Protein AF-A0A7J6TUF3-F1 (afdb_monomer_lite)

Foldseek 3Di:
DQVLQVLLVVQLVCCVPPPPDADEEELQVVCVVLPPCLLLSLLLSQLSCVSNVVSGHDYYRDDPVRHDHNVPPPPVSSVLSNCVSNVVDPCSVVVNVVVSVVVVVVVVVVVPPPD

Sequence (115 aa):
NNYGKDFIDAVEVVRRKCPGCYTSGGLSNLSFSFRGLNELREAMHSVFLYHAIPKGLTMAIVNAGALPIYTDIPDDMRQLLEDVVMNVAPEATEKLLEFASELKEKKAQKGGAGG

Secondary structure (DSSP, 8-state):
--HHHHHHHHHHHHHHHSTT---EEEGGGTTGGGTT-HHHHHHHHHHHHHHHHHHT--EEE--TTS---GGGS-HHHHHHHHHHHTT-STTHHHHHHHHHHHHHHHHHHHHSTT-

Radius of gyration: 15.62 Å; chains: 1; bounding box: 31×28×55 Å

InterPro domains:
  IPR000489 Pterin-binding domain [PF00809] (3-63)
  IPR011005 Dihydropteroate synthase-like superfamily [G3DSA:3.20.20.20] (1-109)
  IPR011005 Dihydropteroate synthase-like superfamily [SSF51717] (2-95)
  IPR050554 Methionine Synthase/Corrinoid [PTHR45833] (1-102)

Organism: Perkinsus olseni (NCBI:txid32597)

Structure (mmCIF, N/CA/C/O backbone):
data_AF-A0A7J6TUF3-F1
#
_entry.id   AF-A0A7J6TUF3-F1
#
loop_
_atom_site.group_PDB
_atom_site.id
_atom_site.type_symbol
_atom_site.label_atom_id
_atom_site.label_alt_id
_atom_site.label_comp_id
_atom_site.label_asym_id
_atom_site.label_entity_id
_atom_site.label_seq_id
_atom_site.pdbx_PDB_ins_code
_atom_site.Cartn_x
_atom_site.Cartn_y
_atom_site.Cartn_z
_atom_site.occupancy
_atom_site.B_iso_or_equiv
_atom_site.auth_seq_id
_atom_site.auth_comp_id
_atom_site.auth_asym_id
_atom_site.auth_atom_id
_atom_site.pdbx_PDB_model_num
ATOM 1 N N . ASN A 1 1 ? -0.053 12.415 1.584 1.00 68.19 1 ASN A N 1
ATOM 2 C CA . ASN A 1 1 ? 1.377 12.440 1.175 1.00 68.19 1 ASN A CA 1
ATOM 3 C C . ASN A 1 1 ? 1.559 11.360 0.114 1.00 68.19 1 ASN A C 1
ATOM 5 O O . ASN A 1 1 ? 1.027 10.280 0.319 1.00 68.19 1 ASN A O 1
ATOM 9 N N . ASN A 1 2 ? 2.232 11.640 -1.006 1.00 89.19 2 ASN A N 1
ATOM 10 C CA . ASN A 1 2 ? 2.190 10.804 -2.216 1.00 89.19 2 ASN A CA 1
ATOM 11 C C . ASN A 1 2 ? 3.264 9.695 -2.280 1.00 89.19 2 ASN A C 1
ATOM 13 O O . ASN A 1 2 ? 3.334 8.975 -3.268 1.00 89.19 2 ASN A O 1
ATOM 17 N N . TYR A 1 3 ? 4.083 9.521 -1.235 1.00 90.44 3 TYR A N 1
ATOM 18 C CA . TYR A 1 3 ? 5.264 8.642 -1.268 1.00 90.44 3 TYR A CA 1
ATOM 19 C C . TYR A 1 3 ? 5.004 7.186 -1.687 1.00 90.44 3 TYR A C 1
ATOM 21 O O . TYR A 1 3 ? 5.821 6.618 -2.408 1.00 90.44 3 TYR A O 1
ATOM 29 N N . GLY A 1 4 ? 3.900 6.572 -1.242 1.00 92.00 4 GLY A N 1
ATOM 30 C CA . GLY A 1 4 ? 3.558 5.195 -1.622 1.00 92.00 4 GLY A CA 1
ATOM 31 C C . GLY A 1 4 ? 3.310 5.072 -3.125 1.00 92.00 4 GLY A C 1
ATOM 32 O O . GLY A 1 4 ? 3.956 4.273 -3.803 1.00 92.00 4 GLY A O 1
ATOM 33 N N . LYS A 1 5 ? 2.440 5.940 -3.648 1.00 95.44 5 LYS A N 1
ATOM 34 C CA . LYS A 1 5 ? 2.127 6.040 -5.072 1.00 95.44 5 LYS A CA 1
ATOM 35 C C . LYS A 1 5 ? 3.357 6.393 -5.913 1.00 95.44 5 LYS A C 1
ATOM 37 O O . LYS A 1 5 ? 3.614 5.723 -6.908 1.00 95.44 5 LYS A O 1
ATOM 42 N N . ASP A 1 6 ? 4.147 7.382 -5.491 1.00 96.81 6 ASP A N 1
ATOM 43 C CA . ASP A 1 6 ? 5.365 7.799 -6.200 1.00 96.81 6 ASP A CA 1
ATOM 44 C C . ASP A 1 6 ? 6.364 6.643 -6.333 1.00 96.81 6 ASP A C 1
ATOM 46 O O . ASP A 1 6 ? 6.972 6.465 -7.388 1.00 96.81 6 ASP A O 1
ATOM 50 N N . PHE A 1 7 ? 6.520 5.825 -5.286 1.00 96.88 7 PHE A N 1
ATOM 51 C CA . PHE A 1 7 ? 7.377 4.643 -5.341 1.00 96.88 7 PHE A CA 1
ATOM 52 C C . PHE A 1 7 ? 6.865 3.626 -6.368 1.00 96.88 7 PHE A C 1
ATOM 54 O O . PHE A 1 7 ? 7.646 3.123 -7.175 1.00 96.88 7 PHE A O 1
ATOM 61 N N . ILE A 1 8 ? 5.563 3.325 -6.354 1.00 97.06 8 ILE A N 1
ATOM 62 C CA . ILE A 1 8 ? 4.937 2.371 -7.283 1.00 97.06 8 ILE A CA 1
ATOM 63 C C . ILE A 1 8 ? 5.084 2.852 -8.735 1.00 97.06 8 ILE A C 1
ATOM 65 O O . ILE A 1 8 ? 5.492 2.080 -9.607 1.00 97.06 8 ILE A O 1
ATOM 69 N N . ASP A 1 9 ? 4.831 4.136 -8.986 1.00 97.38 9 ASP A N 1
ATOM 70 C CA . ASP A 1 9 ? 4.980 4.744 -10.309 1.00 97.38 9 ASP A CA 1
ATOM 71 C C . ASP A 1 9 ? 6.456 4.737 -10.759 1.00 97.38 9 ASP A C 1
ATOM 73 O O . ASP A 1 9 ? 6.770 4.436 -11.915 1.00 97.38 9 ASP A O 1
ATOM 77 N N . ALA A 1 10 ? 7.396 5.002 -9.845 1.00 97.50 10 ALA A N 1
ATOM 78 C CA . ALA A 1 10 ? 8.828 4.944 -10.132 1.00 97.50 10 ALA A CA 1
ATOM 79 C C . ALA A 1 10 ? 9.295 3.524 -10.485 1.00 97.50 10 ALA A C 1
ATOM 81 O O . ALA A 1 10 ? 10.098 3.361 -11.406 1.00 97.50 10 ALA A O 1
ATOM 82 N N . VAL A 1 11 ? 8.773 2.495 -9.810 1.00 97.69 11 VAL A N 1
ATOM 83 C CA . VAL A 1 11 ? 9.052 1.085 -10.126 1.00 97.69 11 VAL A CA 1
ATOM 84 C C . VAL A 1 11 ? 8.660 0.758 -11.570 1.00 97.69 11 VAL A C 1
ATOM 86 O O . VAL A 1 11 ? 9.464 0.177 -12.303 1.00 97.69 11 VAL A O 1
ATOM 89 N N . GLU A 1 12 ? 7.478 1.194 -12.015 1.00 97.56 12 GLU A N 1
ATOM 90 C CA . GLU A 1 12 ? 7.017 1.003 -13.397 1.00 97.56 12 GLU A CA 1
ATOM 91 C C . GLU A 1 12 ? 7.927 1.718 -14.407 1.00 97.56 12 GLU A C 1
ATOM 93 O O . GLU A 1 12 ? 8.292 1.166 -15.453 1.00 97.56 12 GLU A O 1
ATOM 98 N N . VAL A 1 13 ? 8.360 2.939 -14.078 1.00 98.00 13 VAL A N 1
ATOM 99 C CA . VAL A 1 13 ? 9.300 3.699 -14.911 1.00 98.00 13 VAL A CA 1
ATOM 100 C C . VAL A 1 13 ? 10.653 2.996 -15.013 1.00 98.00 13 VAL A C 1
ATOM 102 O O . VAL A 1 13 ? 11.170 2.868 -16.127 1.00 98.00 13 VAL A O 1
ATOM 105 N N . VAL A 1 14 ? 11.220 2.527 -13.897 1.00 97.44 14 VAL A N 1
ATOM 106 C CA . VAL A 1 14 ? 12.512 1.822 -13.869 1.00 97.44 14 VAL A CA 1
ATOM 107 C C . VAL A 1 14 ? 12.430 0.528 -14.668 1.00 97.44 14 VAL A C 1
ATOM 109 O O . VAL A 1 14 ? 13.281 0.304 -15.526 1.00 97.44 14 VAL A O 1
ATOM 112 N N . ARG A 1 15 ? 11.375 -0.275 -14.475 1.00 95.31 15 ARG A N 1
ATOM 113 C CA . ARG A 1 15 ? 11.154 -1.512 -15.240 1.00 95.31 15 ARG A CA 1
ATOM 114 C C . ARG A 1 15 ? 11.170 -1.264 -16.749 1.00 95.31 15 ARG A C 1
ATOM 116 O O . ARG A 1 15 ? 11.732 -2.061 -17.495 1.00 95.31 15 ARG A O 1
ATOM 123 N N . ARG A 1 16 ? 10.551 -0.169 -17.204 1.00 96.75 16 ARG A N 1
ATOM 124 C CA . ARG A 1 16 ? 10.470 0.180 -18.629 1.00 96.75 16 ARG A CA 1
ATOM 125 C C . ARG A 1 16 ? 11.776 0.750 -19.184 1.00 96.75 16 ARG A C 1
ATOM 127 O O . ARG A 1 16 ? 12.115 0.463 -20.327 1.00 96.75 16 ARG A O 1
ATOM 134 N N . LYS A 1 17 ? 12.468 1.603 -18.425 1.00 97.88 17 LYS A N 1
ATOM 135 C CA . LYS A 1 17 ? 13.647 2.342 -18.913 1.00 97.88 17 LYS A CA 1
ATOM 136 C C . LYS A 1 17 ? 14.967 1.599 -18.716 1.00 97.88 17 LYS A C 1
ATOM 138 O O . LYS A 1 17 ? 15.907 1.859 -19.459 1.00 97.88 17 LYS A O 1
ATOM 143 N N . CYS A 1 18 ? 15.035 0.695 -17.745 1.00 96.75 18 CYS A N 1
ATOM 144 C CA . CYS A 1 18 ? 16.257 0.003 -17.347 1.00 96.75 18 CYS A CA 1
ATOM 145 C C . CYS A 1 18 ? 16.050 -1.521 -17.427 1.00 96.75 18 CYS A C 1
ATOM 147 O O . CYS A 1 18 ? 15.900 -2.179 -16.392 1.00 96.75 18 CYS A O 1
ATOM 149 N N . PRO A 1 19 ? 15.990 -2.106 -18.639 1.00 93.75 19 PRO A N 1
ATOM 150 C CA . PRO A 1 19 ? 15.798 -3.544 -18.795 1.00 93.75 19 PRO A CA 1
ATOM 151 C C . PRO A 1 19 ? 16.935 -4.319 -18.116 1.00 93.75 19 PRO A C 1
ATOM 153 O O . PRO A 1 19 ? 18.108 -3.993 -18.278 1.00 93.75 19 PRO A O 1
ATOM 156 N N . GLY A 1 20 ? 16.578 -5.348 -17.345 1.00 93.50 20 GLY A N 1
ATOM 157 C CA . GLY A 1 20 ? 17.525 -6.156 -16.569 1.00 93.50 20 GLY A CA 1
ATOM 158 C C . GLY A 1 20 ? 17.826 -5.627 -15.162 1.00 93.50 20 GLY A C 1
ATOM 159 O O . GLY A 1 20 ? 18.444 -6.342 -14.376 1.00 93.50 20 GLY A O 1
ATOM 160 N N . CYS A 1 21 ? 17.368 -4.422 -14.804 1.00 96.38 21 CYS A N 1
ATOM 161 C CA . CYS A 1 21 ? 17.450 -3.935 -13.430 1.00 96.38 21 CYS A CA 1
ATOM 162 C C . CYS A 1 21 ? 16.317 -4.496 -12.559 1.00 96.38 21 CYS A C 1
ATOM 164 O O . CYS A 1 21 ? 15.176 -4.640 -13.000 1.00 96.38 21 CYS A O 1
ATOM 166 N N . TYR A 1 22 ? 16.640 -4.740 -11.290 1.00 96.06 22 TYR A N 1
ATOM 167 C CA . TYR A 1 22 ? 15.691 -5.130 -10.251 1.00 96.06 22 TYR A CA 1
ATOM 168 C C . TYR A 1 22 ? 15.367 -3.939 -9.350 1.00 96.06 22 TYR A C 1
ATOM 170 O O . TYR A 1 22 ? 16.184 -3.034 -9.175 1.00 96.06 22 TYR A O 1
ATOM 178 N N . THR A 1 23 ? 14.180 -3.954 -8.752 1.00 97.56 23 THR A N 1
ATOM 179 C CA . THR A 1 23 ? 13.743 -2.958 -7.768 1.00 97.56 23 THR A CA 1
ATOM 180 C C . THR A 1 23 ? 13.425 -3.631 -6.436 1.00 97.56 23 THR A C 1
ATOM 182 O O . THR A 1 23 ? 12.939 -4.766 -6.387 1.00 97.56 23 THR A O 1
ATOM 185 N N . SER A 1 24 ? 13.739 -2.931 -5.345 1.00 96.75 24 SER A N 1
ATOM 186 C CA . SER A 1 24 ? 13.479 -3.374 -3.976 1.00 96.75 24 SER A CA 1
ATOM 187 C C . SER A 1 24 ? 13.118 -2.193 -3.080 1.00 96.75 24 SER A C 1
ATOM 189 O O . SER A 1 24 ? 13.519 -1.062 -3.355 1.00 96.75 24 SER A O 1
ATOM 191 N N . GLY A 1 25 ? 12.372 -2.448 -2.005 1.00 93.12 25 GLY A N 1
ATOM 192 C CA . GLY A 1 25 ? 11.967 -1.437 -1.028 1.00 93.12 25 GLY A CA 1
ATOM 193 C C . GLY A 1 25 ? 11.727 -2.025 0.362 1.00 93.12 25 GLY A C 1
ATOM 194 O O . GLY A 1 25 ? 11.304 -3.172 0.502 1.00 93.12 25 GLY A O 1
ATOM 195 N N . GLY A 1 26 ? 12.010 -1.238 1.404 1.00 94.06 26 GLY A N 1
ATOM 196 C CA . GLY A 1 26 ? 11.733 -1.608 2.795 1.00 94.06 26 GLY A CA 1
ATOM 197 C C . GLY A 1 26 ? 10.347 -1.151 3.241 1.00 94.06 26 GLY A C 1
ATOM 198 O O . GLY A 1 26 ? 10.126 0.046 3.427 1.00 94.06 26 GLY A O 1
ATOM 199 N N . LEU A 1 27 ? 9.424 -2.093 3.462 1.00 91.06 27 LEU A N 1
ATOM 200 C CA . LEU A 1 27 ? 8.012 -1.763 3.724 1.00 91.06 27 LEU A CA 1
ATOM 201 C C . LEU A 1 27 ? 7.754 -1.229 5.135 1.00 91.06 27 LEU A C 1
ATOM 203 O O . LEU A 1 27 ? 6.819 -0.460 5.358 1.00 91.06 27 LEU A O 1
ATOM 207 N N . SER A 1 28 ? 8.621 -1.551 6.096 1.00 88.56 28 SER A N 1
ATOM 208 C CA . SER A 1 28 ? 8.491 -1.072 7.477 1.00 88.56 28 SER A CA 1
ATOM 209 C C . SER A 1 28 ? 8.434 0.456 7.587 1.00 88.56 28 SER A C 1
ATOM 211 O O . SER A 1 28 ? 7.761 0.960 8.491 1.00 88.56 28 SER A O 1
ATOM 213 N N . ASN A 1 29 ? 9.065 1.175 6.651 1.00 87.81 29 ASN A N 1
ATOM 214 C CA . ASN A 1 29 ? 9.084 2.639 6.597 1.00 87.81 29 ASN A CA 1
ATOM 215 C C . ASN A 1 29 ? 7.707 3.229 6.261 1.00 87.81 29 ASN A C 1
ATOM 217 O O . ASN A 1 29 ? 7.321 4.236 6.847 1.00 87.81 29 ASN A O 1
ATOM 221 N N . LEU A 1 30 ? 6.947 2.572 5.378 1.00 89.00 30 LEU A N 1
ATOM 222 C CA . LEU A 1 30 ? 5.614 3.011 4.947 1.00 89.00 30 LEU A CA 1
ATOM 223 C C . LEU A 1 30 ? 4.631 3.084 6.126 1.00 89.00 30 LEU A C 1
ATOM 225 O O . LEU A 1 30 ? 3.814 3.988 6.231 1.00 89.00 30 LEU A O 1
ATOM 229 N N . SER A 1 31 ? 4.764 2.136 7.050 1.00 91.12 31 SER A N 1
ATOM 230 C CA . SER A 1 31 ? 3.837 1.921 8.166 1.00 91.12 31 SER A CA 1
ATOM 231 C C . SER A 1 31 ? 4.237 2.609 9.484 1.00 91.12 31 SER A C 1
ATOM 233 O O . SER A 1 31 ? 3.702 2.275 10.544 1.00 91.12 31 SER A O 1
ATOM 235 N N . PHE A 1 32 ? 5.225 3.512 9.464 1.00 90.19 32 PHE A N 1
ATOM 236 C CA . PHE A 1 32 ? 5.854 4.054 10.679 1.00 90.19 32 PHE A CA 1
ATOM 237 C C . PHE A 1 32 ? 4.865 4.774 11.611 1.00 90.19 32 PHE A C 1
ATOM 239 O O . PHE A 1 32 ? 4.950 4.622 12.831 1.00 90.19 32 PHE A O 1
ATOM 246 N N . SER A 1 33 ? 3.897 5.502 11.050 1.00 88.12 33 SER A N 1
ATOM 247 C CA . SER A 1 33 ? 2.879 6.251 11.804 1.00 88.12 33 SER A CA 1
ATOM 248 C C . SER A 1 33 ? 1.948 5.360 12.637 1.00 88.12 33 SER A C 1
ATOM 250 O O . SER A 1 33 ? 1.333 5.829 13.590 1.00 88.12 33 SER A O 1
ATOM 252 N N . PHE A 1 34 ? 1.884 4.060 12.335 1.00 91.06 34 PHE A N 1
ATOM 253 C CA . PHE A 1 34 ? 0.971 3.101 12.967 1.00 91.06 34 PHE A CA 1
ATOM 254 C C . PHE A 1 34 ? 1.682 2.144 13.932 1.00 91.06 34 PHE A C 1
ATOM 256 O O . PHE A 1 34 ? 1.221 1.030 14.186 1.00 91.06 34 PHE A O 1
ATOM 263 N N . ARG A 1 35 ? 2.829 2.551 14.492 1.00 87.88 35 ARG A N 1
ATOM 264 C CA . ARG A 1 35 ? 3.529 1.786 15.539 1.00 87.88 35 ARG A CA 1
ATOM 265 C C . ARG A 1 35 ? 2.570 1.368 16.666 1.00 87.88 35 ARG A C 1
ATOM 267 O O . ARG A 1 35 ? 1.746 2.157 17.125 1.00 87.88 35 ARG A O 1
ATOM 274 N N . GLY A 1 36 ? 2.693 0.111 17.095 1.00 87.62 36 GLY A N 1
ATOM 275 C CA . GLY A 1 36 ? 1.810 -0.520 18.085 1.00 87.62 36 GLY A CA 1
ATOM 276 C C . GLY A 1 36 ? 0.559 -1.189 17.496 1.00 87.62 36 GLY A C 1
ATOM 277 O O . GLY A 1 36 ? -0.056 -2.014 18.168 1.00 87.62 36 GLY A O 1
ATOM 278 N N . LEU A 1 37 ? 0.211 -0.915 16.234 1.00 92.44 37 LEU A N 1
ATOM 279 C CA . LEU A 1 37 ? -0.892 -1.560 15.516 1.00 92.44 37 LEU A CA 1
ATOM 280 C C . LEU A 1 37 ? -0.362 -2.535 14.461 1.00 92.44 37 LEU A C 1
ATOM 282 O O . LEU A 1 37 ? -0.490 -2.287 13.268 1.00 92.44 37 LEU A O 1
ATOM 286 N N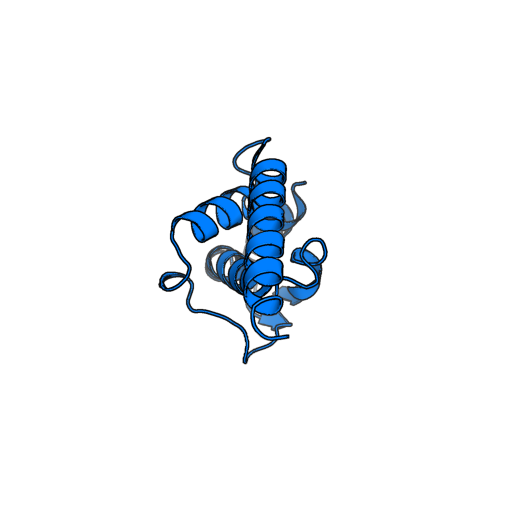 . ASN A 1 38 ? 0.262 -3.634 14.896 1.00 91.62 38 ASN A N 1
ATOM 287 C CA . ASN A 1 38 ? 0.913 -4.581 13.977 1.00 91.62 38 ASN A CA 1
ATOM 288 C C . ASN A 1 38 ? -0.022 -5.079 12.866 1.00 91.62 38 ASN A C 1
ATOM 290 O O . ASN A 1 38 ? 0.340 -4.957 11.707 1.00 91.62 38 ASN A O 1
ATOM 294 N N . GLU A 1 39 ? -1.250 -5.475 13.198 1.00 92.94 39 GLU A N 1
ATOM 295 C CA . GLU A 1 39 ? -2.271 -5.892 12.224 1.00 92.94 39 GLU A CA 1
ATOM 296 C C . GLU A 1 39 ? -2.481 -4.861 11.099 1.00 92.94 39 GLU A C 1
ATOM 298 O O . GLU A 1 39 ? -2.416 -5.197 9.920 1.00 92.94 39 GLU A O 1
ATOM 303 N N . LEU A 1 40 ? -2.611 -3.576 11.451 1.00 94.75 40 LEU A N 1
ATOM 304 C CA . LEU A 1 40 ? -2.774 -2.498 10.473 1.00 94.75 40 LEU A CA 1
ATOM 305 C C . LEU A 1 40 ? -1.512 -2.295 9.619 1.00 94.75 40 LEU A C 1
ATOM 307 O O . LEU A 1 40 ? -1.592 -2.015 8.425 1.00 94.75 40 LEU A O 1
ATOM 311 N N . ARG A 1 41 ? -0.327 -2.434 10.225 1.00 95.44 41 ARG A N 1
ATOM 312 C CA . ARG A 1 41 ? 0.959 -2.288 9.525 1.00 95.44 41 ARG A CA 1
ATOM 313 C C . ARG A 1 41 ? 1.178 -3.413 8.517 1.00 95.44 41 ARG A C 1
ATOM 315 O O . ARG A 1 41 ? 1.609 -3.150 7.401 1.00 95.44 41 ARG A O 1
ATOM 322 N N . GLU A 1 42 ? 0.882 -4.641 8.914 1.00 95.19 42 GLU A N 1
ATOM 323 C CA . GLU A 1 42 ? 1.039 -5.850 8.105 1.00 95.19 42 GLU A CA 1
ATOM 324 C C . GLU A 1 42 ? 0.040 -5.864 6.937 1.00 95.19 42 GLU A C 1
ATOM 326 O O . GLU A 1 42 ? 0.409 -6.147 5.791 1.00 95.19 42 GLU A O 1
ATOM 331 N N . ALA A 1 43 ? -1.204 -5.443 7.189 1.00 96.50 43 ALA A N 1
ATOM 332 C CA . ALA A 1 43 ? -2.197 -5.216 6.145 1.00 96.50 43 ALA A CA 1
ATOM 333 C C . ALA A 1 43 ? -1.730 -4.139 5.145 1.00 96.50 43 ALA A C 1
ATOM 335 O O . ALA A 1 43 ? -1.786 -4.355 3.934 1.00 96.50 43 ALA A O 1
ATOM 336 N N . MET A 1 44 ? -1.171 -3.020 5.628 1.00 96.69 44 MET A N 1
ATOM 337 C CA . MET A 1 44 ? -0.625 -1.961 4.767 1.00 96.69 44 MET A CA 1
ATOM 338 C C . MET A 1 44 ? 0.507 -2.464 3.860 1.00 96.69 44 MET A C 1
ATOM 340 O O . MET A 1 44 ? 0.585 -2.077 2.694 1.00 96.69 44 MET A O 1
ATOM 344 N N . HIS A 1 45 ? 1.390 -3.328 4.372 1.00 96.56 45 HIS A N 1
ATOM 345 C CA . HIS A 1 45 ? 2.472 -3.926 3.577 1.00 96.56 45 HIS A CA 1
ATOM 346 C C . HIS A 1 45 ? 1.920 -4.813 2.462 1.00 96.56 45 HIS A C 1
ATOM 348 O O . HIS A 1 45 ? 2.404 -4.755 1.333 1.00 96.56 45 HIS A O 1
ATOM 354 N N . SER A 1 46 ? 0.885 -5.588 2.769 1.00 96.69 46 SER A N 1
ATOM 355 C CA . SER A 1 46 ? 0.238 -6.501 1.826 1.00 96.69 46 SER A CA 1
ATOM 356 C C . SER A 1 46 ? -0.494 -5.746 0.713 1.00 96.69 46 SER A C 1
ATOM 358 O O . SER A 1 46 ? -0.319 -6.072 -0.460 1.00 96.69 46 SER A O 1
ATOM 360 N N . VAL A 1 47 ? -1.218 -4.672 1.053 1.00 97.25 47 VAL A N 1
ATOM 361 C CA . VAL A 1 47 ? -1.845 -3.757 0.078 1.00 97.25 47 VAL A CA 1
ATOM 362 C C . VAL A 1 47 ? -0.800 -3.093 -0.817 1.00 97.25 47 VAL A C 1
ATOM 364 O O . VAL A 1 47 ? -0.941 -3.072 -2.038 1.00 97.25 47 VAL A O 1
ATOM 367 N N . PHE A 1 48 ? 0.299 -2.603 -0.240 1.00 97.25 48 PHE A N 1
ATOM 368 C CA . PHE A 1 48 ? 1.371 -2.008 -1.031 1.00 97.25 48 PHE A CA 1
ATOM 369 C C . PHE A 1 48 ? 1.963 -2.999 -2.042 1.00 97.25 48 PHE A C 1
ATOM 371 O O . PHE A 1 48 ? 2.121 -2.668 -3.216 1.00 97.25 48 PHE A O 1
ATOM 378 N N . LEU A 1 49 ? 2.268 -4.226 -1.607 1.00 97.06 49 LEU A N 1
ATOM 379 C CA . LEU A 1 49 ? 2.810 -5.265 -2.485 1.00 97.06 49 LEU A CA 1
ATOM 380 C C . LEU A 1 49 ? 1.832 -5.664 -3.589 1.00 97.06 49 LEU A C 1
ATOM 382 O O . LEU A 1 49 ? 2.267 -5.857 -4.725 1.00 97.06 49 LEU A O 1
ATOM 386 N N . TYR A 1 50 ? 0.536 -5.736 -3.276 1.00 97.25 50 TYR A N 1
ATOM 387 C CA . TYR A 1 50 ? -0.510 -6.044 -4.247 1.00 97.25 50 TYR A CA 1
ATOM 388 C C . TYR A 1 50 ? -0.486 -5.083 -5.445 1.00 97.25 50 TYR A C 1
ATOM 390 O O . TYR A 1 50 ? -0.589 -5.525 -6.587 1.00 97.25 50 TYR A O 1
ATOM 398 N N . HIS A 1 51 ? -0.252 -3.789 -5.211 1.00 97.44 51 HIS A N 1
ATOM 399 C CA . HIS A 1 51 ? -0.130 -2.803 -6.289 1.00 97.44 51 HIS A CA 1
ATOM 400 C C . HIS A 1 51 ? 1.282 -2.709 -6.886 1.00 97.44 51 HIS A C 1
ATOM 402 O O . HIS A 1 51 ? 1.429 -2.491 -8.090 1.00 97.44 51 HIS A O 1
ATOM 408 N N . ALA A 1 52 ? 2.334 -2.879 -6.082 1.00 97.62 52 ALA A N 1
ATOM 409 C CA . ALA A 1 52 ? 3.712 -2.683 -6.527 1.00 97.62 52 ALA A CA 1
ATOM 410 C C . ALA A 1 52 ? 4.255 -3.845 -7.379 1.00 97.62 52 ALA A C 1
ATOM 412 O O . ALA A 1 52 ? 4.992 -3.615 -8.343 1.00 97.62 52 ALA A O 1
ATOM 413 N N . ILE A 1 53 ? 3.902 -5.095 -7.057 1.00 97.25 53 ILE A N 1
ATOM 414 C CA . ILE A 1 53 ? 4.403 -6.282 -7.771 1.00 97.25 53 ILE A CA 1
ATOM 415 C C . ILE A 1 53 ? 3.972 -6.277 -9.250 1.00 97.25 53 ILE A C 1
ATOM 417 O O . ILE A 1 53 ? 4.854 -6.391 -10.107 1.00 97.25 53 ILE A O 1
ATOM 421 N N . PRO A 1 54 ? 2.686 -6.053 -9.606 1.00 97.25 54 PRO A N 1
ATOM 422 C CA . PRO A 1 54 ? 2.264 -5.950 -11.008 1.00 97.25 54 PRO A CA 1
ATOM 423 C C . PRO A 1 54 ? 2.984 -4.845 -11.788 1.00 97.25 54 PRO A C 1
ATOM 425 O O . PRO A 1 54 ? 3.171 -4.953 -13.000 1.00 97.25 54 PRO A O 1
ATOM 428 N N . LYS A 1 55 ? 3.419 -3.788 -11.093 1.00 97.44 55 LYS A N 1
ATOM 429 C CA . LYS A 1 55 ? 4.158 -2.657 -11.668 1.00 97.44 55 LYS A CA 1
ATOM 430 C C . LYS A 1 55 ? 5.641 -2.937 -11.880 1.00 97.44 55 LYS A C 1
ATOM 432 O O . LYS A 1 55 ? 6.308 -2.187 -12.590 1.00 97.44 55 LYS A O 1
ATOM 437 N N . GLY A 1 56 ? 6.152 -4.047 -11.354 1.00 96.62 56 GLY A N 1
ATOM 438 C CA . GLY A 1 56 ? 7.528 -4.475 -11.574 1.00 96.62 56 GLY A CA 1
ATOM 439 C C . GLY A 1 56 ? 8.385 -4.568 -10.329 1.00 96.62 56 GLY A C 1
ATOM 440 O O . GLY A 1 56 ? 9.599 -4.712 -10.483 1.00 96.62 56 GLY A O 1
ATOM 441 N N . LEU A 1 57 ? 7.803 -4.470 -9.131 1.00 97.94 57 LEU A N 1
ATOM 442 C CA . LEU A 1 57 ? 8.560 -4.657 -7.903 1.00 97.94 57 LEU A CA 1
ATOM 443 C C . LEU A 1 57 ? 8.988 -6.119 -7.802 1.00 97.94 57 LEU A C 1
ATOM 445 O O . LEU A 1 57 ? 8.154 -7.021 -7.777 1.00 97.94 57 LEU A O 1
ATOM 449 N N . THR A 1 58 ? 10.296 -6.349 -7.758 1.00 96.81 58 THR A N 1
ATOM 450 C CA . THR A 1 58 ? 10.864 -7.705 -7.823 1.00 96.81 58 THR A CA 1
ATOM 451 C C . THR A 1 58 ? 11.207 -8.276 -6.456 1.00 96.81 58 THR A C 1
ATOM 453 O O . THR A 1 58 ? 11.203 -9.489 -6.280 1.00 96.81 58 THR A O 1
ATOM 456 N N . MET A 1 59 ? 11.526 -7.415 -5.490 1.00 96.56 59 MET A N 1
ATOM 457 C CA . MET A 1 59 ? 11.900 -7.805 -4.134 1.00 96.56 59 MET A CA 1
ATOM 458 C C . MET A 1 59 ? 11.351 -6.793 -3.127 1.00 96.56 59 MET A C 1
ATOM 460 O O . MET A 1 59 ? 11.123 -5.633 -3.460 1.00 96.56 59 MET A O 1
ATOM 464 N N . ALA A 1 60 ? 11.170 -7.213 -1.879 1.00 95.56 60 ALA A N 1
ATOM 465 C CA . ALA A 1 60 ? 10.835 -6.316 -0.781 1.00 95.56 60 ALA A CA 1
ATOM 466 C C . ALA A 1 60 ? 11.477 -6.806 0.519 1.00 95.56 60 ALA A C 1
ATOM 468 O O . ALA A 1 60 ? 11.543 -8.008 0.775 1.00 95.56 60 ALA A O 1
ATOM 469 N N . ILE A 1 61 ? 11.942 -5.871 1.346 1.00 95.06 61 ILE A N 1
ATOM 470 C CA . ILE A 1 61 ? 12.444 -6.169 2.689 1.00 95.06 61 ILE A CA 1
ATOM 471 C C . ILE A 1 61 ? 11.248 -6.102 3.638 1.00 95.06 61 ILE A C 1
ATOM 473 O O . ILE A 1 61 ? 10.718 -5.018 3.910 1.00 95.06 61 ILE A O 1
ATOM 477 N N . VAL A 1 62 ? 10.814 -7.272 4.106 1.00 92.06 62 VAL A N 1
ATOM 478 C CA . VAL A 1 62 ? 9.586 -7.467 4.889 1.00 92.06 62 VAL A CA 1
ATOM 479 C C . VAL A 1 62 ? 9.816 -8.400 6.072 1.00 92.06 62 VAL A C 1
ATOM 481 O O . VAL A 1 62 ? 10.804 -9.131 6.120 1.00 92.06 62 VAL A O 1
ATOM 484 N N . ASN A 1 63 ? 8.869 -8.412 7.008 1.00 89.69 63 ASN A N 1
ATOM 485 C CA . ASN A 1 63 ? 8.741 -9.511 7.956 1.00 89.69 63 ASN A CA 1
ATOM 486 C C . ASN A 1 63 ? 7.895 -10.625 7.316 1.00 89.69 63 ASN A C 1
ATOM 488 O O . ASN A 1 63 ? 6.673 -10.529 7.283 1.00 89.69 63 ASN A O 1
ATOM 492 N N . AL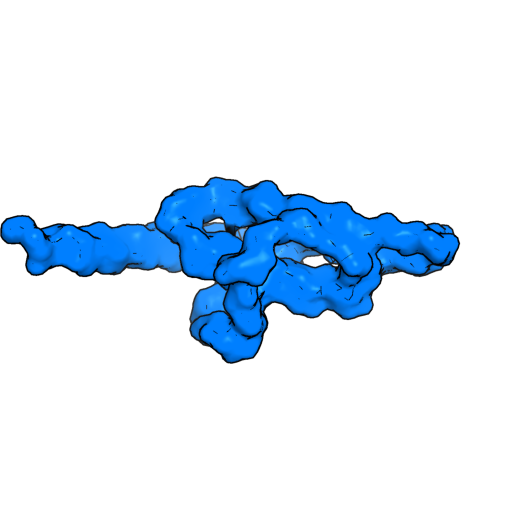A A 1 64 ? 8.546 -11.667 6.794 1.00 83.00 64 ALA A N 1
ATOM 493 C CA . ALA A 1 64 ? 7.880 -12.717 6.018 1.00 83.00 64 ALA A CA 1
ATOM 494 C C . ALA A 1 64 ? 6.839 -13.527 6.816 1.00 83.00 64 ALA A C 1
ATOM 496 O O . ALA A 1 64 ? 5.900 -14.045 6.224 1.00 83.00 64 ALA A O 1
ATOM 497 N N . GLY A 1 65 ? 6.978 -13.624 8.144 1.00 88.75 65 GLY A N 1
ATOM 498 C CA . GLY A 1 65 ? 6.014 -14.331 8.998 1.00 88.75 65 GLY A CA 1
ATOM 499 C C . GLY A 1 65 ? 4.766 -13.517 9.353 1.00 88.75 65 GLY A C 1
ATOM 500 O O . GLY A 1 65 ? 3.895 -14.027 10.047 1.00 88.75 65 GLY A O 1
ATOM 501 N N . ALA A 1 66 ? 4.699 -12.258 8.922 1.00 87.56 66 ALA A N 1
ATOM 502 C CA . ALA A 1 66 ? 3.705 -11.280 9.352 1.00 87.56 66 ALA A CA 1
ATOM 503 C C . ALA A 1 66 ? 3.111 -10.537 8.144 1.00 87.56 66 ALA A C 1
ATOM 505 O O . ALA A 1 66 ? 3.031 -9.313 8.129 1.00 87.56 66 ALA A O 1
ATOM 506 N N . LEU A 1 67 ? 2.787 -11.271 7.078 1.00 92.19 67 LEU A N 1
ATOM 507 C CA . LEU A 1 67 ? 2.261 -10.697 5.842 1.00 92.19 67 LEU A CA 1
ATOM 508 C C . LEU A 1 67 ? 0.939 -11.394 5.485 1.00 92.19 67 LEU A C 1
ATOM 510 O O . LEU A 1 67 ? 0.974 -12.509 4.958 1.00 92.19 67 LEU A O 1
ATOM 514 N N . PRO A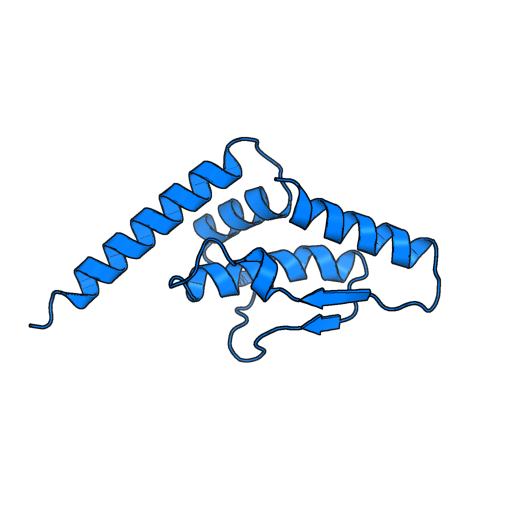 1 68 ? -0.219 -10.805 5.839 1.00 94.69 68 PRO A N 1
ATOM 515 C CA . PRO A 1 68 ? -1.515 -11.401 5.544 1.00 94.69 68 PRO A CA 1
ATOM 516 C C . PRO A 1 68 ? -1.758 -11.489 4.034 1.00 94.69 68 PRO A C 1
ATOM 518 O O . PRO A 1 68 ? -1.225 -10.712 3.241 1.00 94.69 68 PRO A O 1
ATOM 521 N N . ILE A 1 69 ? -2.604 -12.430 3.620 1.00 95.12 69 ILE A N 1
ATOM 522 C CA . ILE A 1 69 ? -3.052 -12.495 2.229 1.00 95.12 69 ILE A CA 1
ATOM 523 C C . ILE A 1 69 ? -3.980 -11.300 1.983 1.00 95.12 69 ILE A C 1
ATOM 525 O O . ILE A 1 69 ? -4.889 -11.041 2.764 1.00 95.12 69 ILE A O 1
ATOM 529 N N . TYR A 1 70 ? -3.767 -10.570 0.887 1.00 96.81 70 TYR A N 1
ATOM 530 C CA . TYR A 1 70 ? -4.522 -9.353 0.556 1.00 96.81 70 TYR A CA 1
ATOM 531 C C . TYR A 1 70 ? -6.054 -9.552 0.563 1.00 96.81 70 TYR A C 1
ATOM 533 O O . TYR A 1 70 ? -6.794 -8.672 1.002 1.00 96.81 70 TYR A O 1
ATOM 541 N N . THR A 1 71 ? -6.538 -10.715 0.119 1.00 96.00 71 THR A N 1
ATOM 542 C CA . THR A 1 71 ? -7.973 -11.054 0.109 1.00 96.00 71 THR A CA 1
ATOM 543 C C . THR A 1 71 ? -8.550 -11.342 1.491 1.00 96.00 71 THR A C 1
ATOM 545 O O . THR A 1 71 ? -9.763 -11.269 1.645 1.00 96.00 71 THR A O 1
ATOM 548 N N . ASP A 1 72 ? -7.704 -11.640 2.476 1.00 96.62 72 ASP A N 1
ATOM 549 C CA . ASP A 1 72 ? -8.119 -11.967 3.844 1.00 96.62 72 ASP A CA 1
ATOM 550 C C . ASP A 1 72 ? -8.185 -10.713 4.732 1.00 96.62 72 ASP A C 1
ATOM 552 O O . ASP A 1 72 ? -8.670 -10.768 5.863 1.00 96.62 72 ASP A O 1
ATOM 556 N N . ILE A 1 73 ? -7.699 -9.571 4.233 1.00 97.38 73 ILE A N 1
ATOM 557 C CA . ILE A 1 73 ? -7.812 -8.279 4.913 1.00 97.38 73 ILE A CA 1
ATOM 558 C C . ILE A 1 73 ? -9.287 -7.847 4.882 1.00 97.38 73 ILE A C 1
ATOM 560 O O . ILE A 1 73 ? -9.869 -7.826 3.793 1.00 97.38 73 ILE A O 1
ATOM 564 N N . PRO A 1 74 ? -9.881 -7.454 6.029 1.00 96.75 74 PRO A N 1
ATOM 565 C CA . PRO A 1 74 ? -11.239 -6.916 6.078 1.00 96.75 74 PRO A CA 1
ATOM 566 C C . PRO A 1 74 ? -11.452 -5.785 5.067 1.00 96.75 74 PRO A C 1
ATOM 568 O O . PRO A 1 74 ? -10.599 -4.906 4.936 1.00 96.75 74 PRO A O 1
ATOM 571 N N . ASP A 1 75 ? -12.579 -5.805 4.351 1.00 96.81 75 ASP A N 1
ATOM 572 C CA . ASP A 1 75 ? -12.834 -4.898 3.223 1.00 96.81 75 ASP A CA 1
ATOM 573 C C . ASP A 1 75 ? -12.773 -3.412 3.619 1.00 96.81 75 ASP A C 1
ATOM 575 O O . ASP A 1 75 ? -12.238 -2.595 2.869 1.00 96.81 75 ASP A O 1
ATOM 579 N N . ASP A 1 76 ? -13.269 -3.066 4.809 1.00 94.75 76 ASP A N 1
ATOM 580 C CA . ASP A 1 76 ? -13.242 -1.709 5.363 1.00 94.75 76 ASP A CA 1
ATOM 581 C C . ASP A 1 76 ? -11.806 -1.215 5.593 1.00 94.75 76 ASP A C 1
ATOM 583 O O . ASP A 1 76 ? -11.429 -0.127 5.154 1.00 94.75 76 ASP A O 1
ATOM 587 N N . MET A 1 77 ? -10.973 -2.051 6.214 1.00 96.25 77 MET A N 1
ATOM 588 C CA . MET A 1 77 ? -9.556 -1.774 6.422 1.00 96.25 77 MET A CA 1
ATOM 589 C C . MET A 1 77 ? -8.807 -1.716 5.090 1.00 96.25 77 MET A C 1
ATOM 591 O O . MET A 1 77 ? -7.988 -0.820 4.883 1.00 96.25 77 MET A O 1
ATOM 595 N N . ARG A 1 78 ? -9.078 -2.656 4.179 1.00 97.56 78 ARG A N 1
ATOM 596 C CA . ARG A 1 78 ? -8.410 -2.739 2.878 1.00 97.56 78 ARG A CA 1
ATOM 597 C C . ARG A 1 78 ? -8.665 -1.487 2.050 1.00 97.56 78 ARG A C 1
ATOM 599 O O . ARG A 1 78 ? -7.705 -0.927 1.533 1.00 97.56 78 ARG A O 1
ATOM 606 N N . GLN A 1 79 ? -9.911 -1.014 1.994 1.00 96.81 79 GLN A N 1
ATOM 607 C CA . GLN A 1 79 ? -10.259 0.201 1.259 1.00 96.81 79 GLN A CA 1
ATOM 608 C C . GLN A 1 79 ? -9.518 1.425 1.811 1.00 96.81 79 GLN A C 1
ATOM 610 O O . GLN A 1 79 ? -8.893 2.157 1.050 1.00 96.81 79 GLN A O 1
ATOM 615 N N . LEU A 1 80 ? -9.505 1.614 3.135 1.00 96.69 80 LEU A N 1
ATOM 616 C CA . LEU A 1 80 ? -8.785 2.731 3.762 1.00 96.69 80 LEU A CA 1
ATOM 617 C C . LEU A 1 80 ? -7.277 2.684 3.478 1.00 96.69 80 LEU A C 1
ATOM 619 O O . LEU A 1 80 ? -6.639 3.713 3.247 1.00 96.69 80 LEU A O 1
ATOM 623 N N . LEU A 1 81 ? -6.692 1.485 3.501 1.00 96.50 81 LEU A N 1
ATOM 624 C CA . LEU A 1 81 ? -5.281 1.284 3.194 1.00 96.50 81 LEU A CA 1
ATOM 625 C C . LEU A 1 81 ? -4.969 1.559 1.721 1.00 96.50 81 LEU A C 1
ATOM 627 O O . LEU A 1 81 ? -3.960 2.207 1.441 1.00 96.50 81 LEU A O 1
ATOM 631 N N . GLU A 1 82 ? -5.812 1.105 0.792 1.00 96.69 82 GLU A N 1
ATOM 632 C CA . GLU A 1 82 ? -5.672 1.410 -0.635 1.00 96.69 82 GLU A CA 1
ATOM 633 C C . GLU A 1 82 ? -5.766 2.904 -0.893 1.00 96.69 82 GLU A C 1
ATOM 635 O O . GLU A 1 82 ? -4.902 3.456 -1.577 1.00 96.69 82 GLU A O 1
ATOM 640 N N . ASP A 1 83 ? -6.747 3.571 -0.286 1.00 96.12 83 ASP A N 1
ATOM 641 C CA . ASP A 1 83 ? -6.956 4.999 -0.480 1.00 96.12 83 ASP A CA 1
ATOM 642 C C . ASP A 1 83 ? -5.715 5.804 -0.072 1.00 96.12 83 ASP A C 1
ATOM 644 O O . ASP A 1 83 ? -5.330 6.760 -0.754 1.00 96.12 83 ASP A O 1
ATOM 648 N N . VAL A 1 84 ? -5.047 5.388 1.012 1.00 95.56 84 VAL A N 1
ATOM 649 C CA . VAL A 1 84 ? -3.804 6.003 1.497 1.00 95.56 84 VAL A CA 1
ATOM 650 C C . VAL A 1 84 ? -2.597 5.630 0.641 1.00 95.56 84 VAL A C 1
ATOM 652 O O . VAL A 1 84 ? -1.813 6.512 0.288 1.00 95.56 84 VAL A O 1
ATOM 655 N N . VAL A 1 85 ? -2.417 4.350 0.300 1.00 95.56 85 VAL A N 1
ATOM 656 C CA . VAL A 1 85 ? -1.266 3.881 -0.492 1.00 95.56 85 VAL A CA 1
ATOM 657 C C . VAL A 1 85 ? -1.286 4.480 -1.898 1.00 95.56 85 VAL A C 1
ATOM 659 O O . VAL A 1 85 ? -0.249 4.933 -2.387 1.00 95.56 85 VAL A O 1
ATOM 662 N N . MET A 1 86 ? -2.463 4.516 -2.520 1.00 95.88 86 MET A N 1
ATOM 663 C CA . MET A 1 86 ? -2.677 5.012 -3.878 1.00 95.88 86 MET A CA 1
ATOM 664 C C . MET A 1 86 ? -3.030 6.504 -3.923 1.00 95.88 86 MET A C 1
ATOM 666 O O . MET A 1 86 ? -3.140 7.057 -5.017 1.00 95.88 86 MET A O 1
ATOM 670 N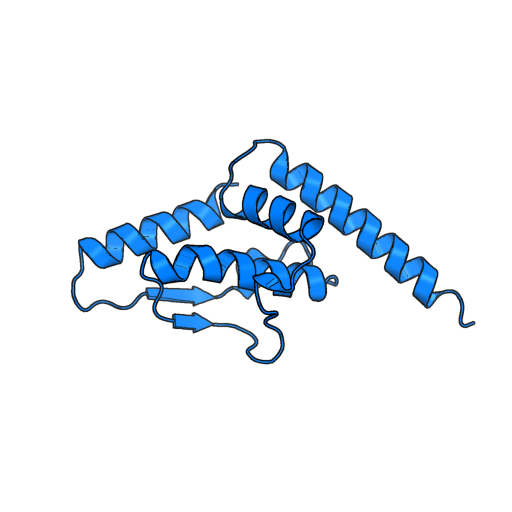 N . ASN A 1 87 ? -3.156 7.159 -2.762 1.00 93.69 87 ASN A N 1
ATOM 671 C CA . ASN A 1 87 ? -3.449 8.587 -2.609 1.00 93.69 87 ASN A CA 1
ATOM 672 C C . ASN A 1 87 ? -4.646 9.040 -3.474 1.00 93.69 87 ASN A C 1
ATOM 674 O O . ASN A 1 87 ? -4.546 10.003 -4.236 1.00 93.69 87 ASN A O 1
ATOM 678 N N . VAL A 1 88 ? -5.764 8.307 -3.395 1.00 91.44 88 VAL A N 1
ATOM 679 C CA . VAL A 1 88 ? -6.949 8.518 -4.258 1.00 91.44 88 VAL A CA 1
ATOM 680 C C . VAL A 1 88 ? -7.886 9.614 -3.749 1.00 91.44 88 VAL A C 1
ATOM 682 O O . VAL A 1 88 ? -8.634 10.188 -4.538 1.00 91.44 88 VAL A O 1
ATOM 685 N N . ALA A 1 89 ? -7.836 9.917 -2.450 1.00 90.12 89 ALA A N 1
ATOM 686 C CA . ALA A 1 89 ? -8.683 10.910 -1.801 1.00 90.12 89 ALA A CA 1
ATOM 687 C C . ALA A 1 89 ? -7.860 11.779 -0.831 1.00 90.12 89 ALA A C 1
ATOM 689 O O . ALA A 1 89 ? -7.006 11.247 -0.112 1.00 90.12 89 ALA A O 1
ATOM 690 N N . PRO A 1 90 ? -8.098 13.104 -0.780 1.00 90.69 90 PRO A N 1
ATOM 691 C CA . PRO A 1 90 ? -7.342 14.009 0.086 1.00 90.69 90 PRO A CA 1
ATOM 692 C C . PRO A 1 90 ? -7.504 13.675 1.576 1.00 90.69 90 PRO A C 1
ATOM 694 O O . PRO A 1 90 ? -6.554 13.820 2.342 1.00 90.69 90 PRO A O 1
ATOM 697 N N . GLU A 1 91 ? -8.667 13.163 1.974 1.00 93.38 91 GLU A N 1
ATOM 698 C CA . GLU A 1 91 ? -8.997 12.813 3.356 1.00 93.38 91 GLU A CA 1
ATOM 699 C C . GLU A 1 91 ? -8.607 11.376 3.753 1.00 93.38 91 GLU A C 1
ATOM 701 O O . GLU A 1 91 ? -8.817 10.968 4.894 1.00 93.38 91 GLU A O 1
ATOM 706 N N . ALA A 1 92 ? -8.014 10.589 2.845 1.00 93.75 92 ALA A N 1
ATOM 707 C CA . ALA A 1 92 ? -7.680 9.183 3.097 1.00 93.75 92 ALA A CA 1
ATOM 708 C C . ALA A 1 92 ? -6.779 8.998 4.330 1.00 93.75 92 ALA A C 1
ATOM 710 O O . ALA A 1 92 ? -6.969 8.086 5.134 1.00 93.75 92 ALA A O 1
ATOM 711 N N . THR A 1 93 ? -5.799 9.894 4.501 1.00 91.88 93 THR A N 1
ATOM 712 C CA . THR A 1 93 ? -4.874 9.837 5.644 1.00 91.88 93 THR A CA 1
ATOM 713 C C . THR A 1 93 ? -5.601 10.089 6.964 1.00 91.88 93 THR A C 1
ATOM 715 O O . THR A 1 93 ? -5.330 9.394 7.939 1.00 91.88 93 THR A O 1
ATOM 718 N N . GLU A 1 94 ? -6.521 11.053 6.996 1.00 93.44 94 GLU A N 1
ATOM 719 C CA . GLU A 1 94 ? -7.295 11.393 8.195 1.00 93.44 94 GLU A CA 1
ATOM 720 C C . GLU A 1 94 ? -8.216 10.233 8.586 1.00 93.44 94 GLU A C 1
ATOM 722 O O . GLU A 1 94 ? -8.127 9.745 9.711 1.00 93.44 94 GLU A O 1
ATOM 727 N N . LYS A 1 95 ? -8.973 9.685 7.626 1.00 95.06 95 LYS A N 1
ATOM 728 C CA . LYS A 1 95 ? -9.842 8.514 7.839 1.00 95.06 95 LYS A CA 1
ATOM 729 C C . LYS A 1 95 ? -9.078 7.302 8.383 1.00 95.06 95 LYS A C 1
ATOM 731 O O . LYS A 1 95 ? -9.541 6.627 9.301 1.00 95.06 95 LYS A O 1
ATOM 736 N N . LEU A 1 96 ? -7.882 7.025 7.853 1.00 95.19 96 LEU A N 1
ATOM 737 C CA . LEU A 1 96 ? -7.056 5.918 8.344 1.00 95.19 96 LEU A CA 1
ATOM 738 C C . LEU A 1 96 ? -6.524 6.173 9.766 1.00 95.19 96 LEU A C 1
ATOM 740 O O . LEU A 1 96 ? -6.395 5.231 10.549 1.00 95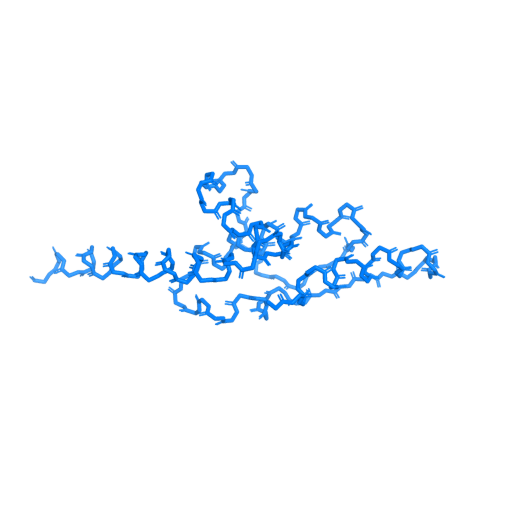.19 96 LEU A O 1
ATOM 744 N N . LEU A 1 97 ? -6.203 7.423 10.117 1.00 94.06 97 LEU A N 1
ATOM 745 C CA . LEU A 1 97 ? -5.771 7.792 11.471 1.00 94.06 97 LEU A CA 1
ATOM 746 C C . LEU A 1 97 ? -6.910 7.675 12.491 1.00 94.06 97 LEU A C 1
ATOM 748 O O . LEU A 1 97 ? -6.674 7.198 13.604 1.00 94.06 97 LEU A O 1
ATOM 752 N N . GLU A 1 98 ? -8.128 8.065 12.118 1.00 94.94 98 GLU A N 1
ATOM 753 C CA . GLU A 1 98 ? -9.333 7.871 12.932 1.00 94.94 98 GLU A CA 1
ATOM 754 C C . GLU A 1 98 ? -9.581 6.379 13.178 1.00 94.94 98 GLU A C 1
ATOM 756 O O . GLU A 1 98 ? -9.600 5.938 14.329 1.00 94.94 98 GLU A O 1
ATOM 761 N N . PHE A 1 99 ? -9.610 5.574 12.112 1.00 95.12 99 PHE A N 1
ATOM 762 C CA . PHE A 1 99 ? -9.750 4.118 12.201 1.00 95.12 99 PHE A CA 1
ATOM 763 C C . PHE A 1 99 ? -8.665 3.475 13.083 1.00 95.12 99 PHE A C 1
ATOM 765 O O . PHE A 1 99 ? -8.943 2.633 13.940 1.00 95.12 99 PHE A O 1
ATOM 772 N N . ALA A 1 100 ? -7.408 3.903 12.930 1.00 94.31 100 ALA A N 1
ATOM 773 C CA . ALA A 1 100 ? -6.305 3.444 13.768 1.00 94.31 100 ALA A CA 1
ATOM 774 C C . ALA A 1 100 ? -6.506 3.803 15.252 1.00 94.31 100 ALA A C 1
ATOM 776 O O . ALA A 1 100 ? -6.126 3.026 16.132 1.00 94.31 100 ALA A O 1
ATOM 777 N N . SER A 1 101 ? -7.084 4.969 15.540 1.00 93.25 101 SER A N 1
ATOM 778 C CA . SER A 1 101 ? -7.354 5.421 16.907 1.00 93.25 101 SER A CA 1
ATOM 779 C C . SER A 1 101 ? -8.451 4.574 17.550 1.00 93.25 101 SER A C 1
ATOM 781 O O . SER A 1 101 ? -8.237 4.030 18.635 1.00 93.25 101 SER A O 1
ATOM 783 N N . GLU A 1 102 ? -9.546 4.316 16.833 1.00 92.38 102 GLU A N 1
ATOM 784 C CA . GLU A 1 102 ? -10.607 3.410 17.288 1.00 92.38 102 GLU A CA 1
ATOM 785 C C . GLU A 1 102 ? -10.093 1.985 17.545 1.00 92.38 102 GLU A C 1
ATOM 787 O O . GLU A 1 102 ? -10.452 1.348 18.5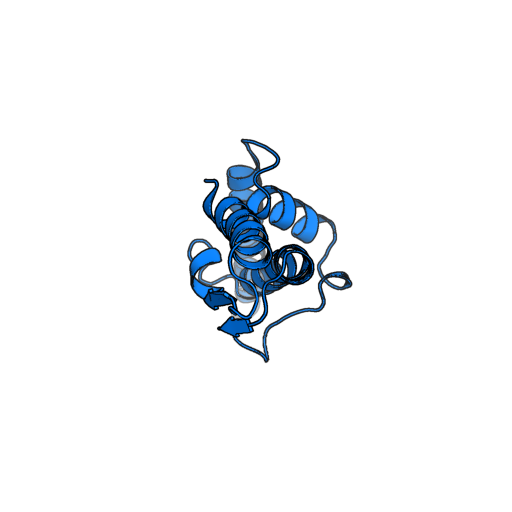39 1.00 92.38 102 GLU A O 1
ATOM 792 N N . LEU A 1 103 ? -9.219 1.463 16.674 1.00 90.31 103 LEU A N 1
ATOM 793 C CA . LEU A 1 103 ? -8.597 0.150 16.871 1.00 90.31 103 LEU A CA 1
ATOM 794 C C . LEU A 1 103 ? -7.740 0.098 18.143 1.00 90.31 103 LEU A C 1
ATOM 796 O O . LEU A 1 103 ? -7.758 -0.914 18.853 1.00 90.31 103 LEU A O 1
ATOM 800 N N . LYS A 1 104 ? -6.995 1.169 18.452 1.00 89.06 104 LYS A N 1
ATOM 801 C CA . LYS A 1 104 ? -6.214 1.265 19.698 1.00 89.06 104 LYS A CA 1
ATOM 802 C C . LYS A 1 104 ? -7.124 1.252 20.920 1.00 89.06 104 LYS A C 1
ATOM 804 O O . LYS A 1 104 ? -6.851 0.501 21.856 1.00 89.06 104 LYS A O 1
ATOM 809 N N . GLU A 1 105 ? -8.204 2.028 20.904 1.00 89.56 105 GLU A N 1
ATOM 810 C CA . GLU A 1 105 ? -9.168 2.090 22.008 1.00 89.56 105 GLU A CA 1
ATOM 811 C C . GLU A 1 105 ? -9.851 0.739 22.242 1.00 89.56 105 GLU A C 1
ATOM 813 O O . GLU A 1 105 ? -9.883 0.247 23.373 1.00 89.56 105 GLU A O 1
ATOM 818 N N . LYS A 1 106 ? -10.303 0.075 21.170 1.00 86.75 106 LYS A N 1
ATOM 819 C CA . LYS A 1 106 ? -10.884 -1.277 21.240 1.00 86.75 106 LYS A CA 1
ATOM 820 C C . LYS A 1 106 ? -9.893 -2.293 21.822 1.00 86.75 106 LYS A C 1
ATOM 822 O O . LYS A 1 106 ? -10.287 -3.144 22.622 1.00 86.75 106 LYS A O 1
ATOM 827 N N . LYS A 1 107 ? -8.602 -2.208 21.469 1.00 83.25 107 LYS A N 1
ATOM 828 C CA . LYS A 1 107 ? -7.550 -3.051 22.071 1.00 83.25 107 LYS A CA 1
ATOM 829 C C . LYS A 1 107 ? -7.334 -2.750 23.555 1.00 83.25 107 LYS A C 1
ATOM 831 O O . LYS A 1 107 ? -7.204 -3.691 24.334 1.00 83.25 107 LYS A O 1
ATOM 836 N N . ALA A 1 108 ? -7.323 -1.478 23.952 1.00 83.31 108 ALA A N 1
ATOM 837 C CA . ALA A 1 108 ? -7.152 -1.079 25.349 1.00 83.31 108 ALA A CA 1
ATOM 838 C C . ALA A 1 108 ? -8.308 -1.579 26.234 1.00 83.31 108 ALA A C 1
ATOM 840 O O . ALA A 1 108 ? -8.067 -2.132 27.305 1.00 83.31 108 ALA A O 1
ATOM 841 N N . GLN A 1 109 ? -9.551 -1.480 25.753 1.00 77.38 109 GLN A N 1
ATOM 842 C CA . GLN A 1 109 ? -10.731 -1.971 26.475 1.00 77.38 109 GLN A CA 1
ATOM 843 C C . GLN A 1 109 ? -10.721 -3.499 26.642 1.00 77.38 109 GLN A C 1
ATOM 845 O O . GLN A 1 109 ? -11.046 -4.000 27.715 1.00 77.38 109 GLN A O 1
ATOM 850 N N . LYS A 1 110 ? -10.283 -4.253 25.623 1.00 68.94 110 LYS A N 1
ATOM 851 C CA . LYS A 1 110 ? -10.135 -5.717 25.727 1.00 68.94 110 LYS A CA 1
ATOM 852 C C . LYS A 1 110 ? -8.994 -6.150 26.657 1.00 68.94 110 LYS A C 1
ATOM 854 O O . LYS A 1 110 ? -9.096 -7.205 27.270 1.00 68.94 110 LYS A O 1
ATOM 859 N N . GLY A 1 111 ? -7.927 -5.357 26.770 1.00 62.25 111 GLY A N 1
ATOM 860 C CA . GLY A 1 111 ? -6.801 -5.633 27.671 1.00 62.25 111 GLY A CA 1
ATOM 861 C C . GLY A 1 111 ? -7.064 -5.288 29.143 1.00 62.25 111 GLY A C 1
ATOM 862 O O . GLY A 1 111 ? -6.405 -5.843 30.015 1.00 62.25 111 GLY A O 1
ATOM 863 N N . GLY A 1 112 ? -8.026 -4.403 29.427 1.00 52.97 112 GLY A N 1
ATOM 864 C CA . GLY A 1 112 ? -8.394 -3.985 30.787 1.00 52.97 112 GLY A CA 1
ATOM 865 C C . GLY A 1 112 ? -9.413 -4.884 31.499 1.00 52.97 112 GLY A C 1
ATOM 866 O O . GLY A 1 112 ? -9.632 -4.715 32.691 1.00 52.97 112 GLY A O 1
ATOM 867 N N . ALA A 1 113 ? -10.024 -5.851 30.808 1.00 52.34 113 ALA A N 1
ATOM 868 C CA . ALA A 1 113 ? -11.055 -6.733 31.369 1.00 52.34 113 ALA A CA 1
ATOM 869 C C . ALA A 1 113 ? -10.500 -7.975 32.110 1.00 52.34 113 ALA A C 1
ATOM 871 O O . ALA A 1 113 ? -11.234 -8.934 32.334 1.00 52.34 113 ALA A O 1
ATOM 872 N N . GLY A 1 114 ? -9.207 -7.982 32.454 1.00 51.69 114 GLY A N 1
ATOM 873 C CA . GLY A 1 114 ? -8.512 -9.121 33.072 1.00 51.69 114 GLY A CA 1
ATOM 874 C C . GLY A 1 114 ? -7.699 -8.789 34.327 1.00 51.69 114 GLY A C 1
ATOM 875 O O . GLY A 1 114 ? -6.751 -9.517 34.614 1.00 51.69 114 GLY A O 1
ATOM 876 N N . GLY A 1 115 ? -8.024 -7.701 35.034 1.00 38.78 115 GLY A N 1
ATOM 877 C CA . GLY A 1 115 ? -7.402 -7.309 36.308 1.00 38.78 115 GLY A CA 1
ATOM 878 C C . GLY A 1 115 ? -8.394 -7.327 37.458 1.00 38.78 115 GLY A C 1
ATOM 879 O O . GLY A 1 115 ? -9.506 -6.792 37.254 1.00 38.78 115 GLY A O 1
#

pLDDT: mean 91.62, std 10.01, range [38.78, 98.0]